Protein AF-A0ABC8UGG3-F1 (afdb_monomer)

Organism: NCBI:txid185542

Secondary structure (DSSP, 8-state):
-HHHHHHHHHHHHHHHHHHHHHHHHHHHHHHHHHHHHHHHHHHHHHHHHHHHHHHHHHHHHHHHHHHHHHHHHHHHHHHHHHHHHHHHHT-SEEEEE-SS-TT-HHHHHHH-SSS-EEETT-HHHHHHHHHHHHH-TTPPEEEEEHHHHHT--GGGSSTTSSSS----

Nearest PDB structures (foldseek):
  4ak9-assembly1_A  TM=4.936E-01  e=1.736E+00  Physcomitrium patens
  3sqd-assembly2_B  TM=3.805E-01  e=1.736E+00  Homo sapiens
  5hil-assembly1_A  TM=3.359E-01  e=2.596E+00  Methanohalophilus portucalensis FDF-1
  5icg-assembly1_A-2  TM=3.823E-01  e=3.631E+00  Thalictrum flavum subsp. glaucum

Sequence (168 aa):
MIDWMIEISTKLEKNKVAKAEAELQMNEAELKVSIAESKYASLSEKIGKFRSSLEEVSKWEETIQEMVAQYENEIFLIFRELKNKSFKEGCDVVHCATGVPSNSTLFQKHTVGPTPLVAKGSNTVQLLKKVLPMRNSQAKDLSVDIMDLLGEDPNKREENVHGGGGLA

Foldseek 3Di:
DVVVVVVVVVVVVVVVVVVVVVVVVVVVVVVVVVVVVVVVVVVVVVVVVVVVVVVVVVVVVVVVVVVVVVVLVLLLVVLVVQVVVCVVVVAQEEEEADPDDCPDPSNVVSCPDNHGYHYPPDPVVVVCVVVVCVVPVPHHYHYDYVCVVVVDDVVVVVPPPPPDDDDD

Solvent-accessible surface area (backbone atoms only — not comparable to full-atom values): 9716 Å² total; per-residue (Å²): 114,68,68,60,53,51,52,50,53,53,52,52,51,52,52,52,50,54,50,52,52,51,53,50,52,50,54,54,49,53,52,52,50,53,55,50,52,54,52,49,54,58,50,51,54,53,52,52,54,52,51,54,55,50,55,52,54,52,55,51,52,53,51,51,53,52,51,51,54,49,54,54,50,51,52,49,53,50,55,51,50,50,52,53,50,33,61,75,71,63,33,57,35,37,35,33,39,57,99,62,60,83,82,37,69,68,53,58,64,59,32,66,59,97,47,40,52,40,50,61,87,41,72,64,52,63,49,44,70,58,49,44,54,76,76,35,86,78,66,37,75,44,79,43,54,50,52,74,74,70,70,58,65,79,82,67,65,72,76,73,77,78,81,81,81,86,88,126

Radius of gyration: 40.06 Å; Cα contacts (8 Å, |Δi|>4): 92; chains: 1; bounding box: 88×45×112 Å

Structure (mmCIF, N/CA/C/O backbone):
data_AF-A0ABC8UGG3-F1
#
_entry.id   AF-A0ABC8UGG3-F1
#
loop_
_atom_site.group_PDB
_atom_site.id
_atom_site.type_symbol
_atom_site.label_atom_id
_atom_site.label_alt_id
_atom_site.label_comp_id
_atom_site.label_asym_id
_atom_site.label_entity_id
_atom_site.label_seq_id
_atom_site.pdbx_PDB_ins_code
_atom_site.Cartn_x
_atom_site.Cartn_y
_atom_site.Cartn_z
_atom_site.occupancy
_atom_site.B_iso_or_equiv
_atom_site.auth_seq_id
_atom_site.auth_comp_id
_atom_site.auth_asym_id
_atom_site.auth_atom_id
_atom_site.pdbx_PDB_model_num
ATOM 1 N N . MET A 1 1 ? 46.066 -1.034 -67.985 1.00 79.12 1 MET A N 1
ATOM 2 C CA . MET A 1 1 ? 46.397 0.074 -67.056 1.00 79.12 1 MET A CA 1
ATOM 3 C C . MET A 1 1 ? 45.134 0.799 -66.593 1.00 79.12 1 MET A C 1
ATOM 5 O O . MET A 1 1 ? 44.961 0.933 -65.393 1.00 79.12 1 MET A O 1
ATOM 9 N N . ILE A 1 2 ? 44.225 1.179 -67.502 1.00 90.31 2 ILE A N 1
ATOM 10 C CA . ILE A 1 2 ? 42.949 1.844 -67.166 1.00 90.31 2 ILE A CA 1
ATOM 11 C C . ILE A 1 2 ? 42.030 0.960 -66.300 1.00 90.31 2 ILE A C 1
ATOM 13 O O . ILE A 1 2 ? 41.572 1.420 -65.260 1.00 90.31 2 ILE A O 1
ATOM 17 N N . ASP A 1 3 ? 41.839 -0.318 -66.645 1.00 93.38 3 ASP A N 1
ATOM 18 C CA . ASP A 1 3 ? 40.949 -1.215 -65.878 1.00 93.38 3 ASP A CA 1
ATOM 19 C C . ASP A 1 3 ? 41.391 -1.403 -64.421 1.00 93.38 3 ASP A C 1
ATOM 21 O O . ASP A 1 3 ? 40.574 -1.399 -63.505 1.00 93.38 3 ASP A O 1
ATOM 25 N N . TRP A 1 4 ? 42.704 -1.477 -64.191 1.00 94.06 4 TRP A N 1
ATOM 26 C CA . TRP A 1 4 ? 43.286 -1.565 -62.851 1.00 94.06 4 TRP A CA 1
ATOM 27 C C . TRP A 1 4 ? 43.045 -0.287 -62.031 1.00 94.06 4 TRP A C 1
ATOM 29 O O . TRP A 1 4 ? 42.738 -0.356 -60.842 1.00 94.06 4 TRP A O 1
ATOM 39 N N . MET A 1 5 ? 43.116 0.888 -62.666 1.00 91.38 5 MET A N 1
ATOM 40 C CA . MET A 1 5 ? 42.790 2.160 -62.010 1.00 91.38 5 MET A CA 1
ATOM 41 C C . MET A 1 5 ? 41.300 2.262 -61.660 1.00 91.38 5 MET A C 1
ATOM 43 O O . MET A 1 5 ? 40.963 2.733 -60.572 1.00 91.38 5 MET A O 1
ATOM 47 N N . ILE A 1 6 ? 40.413 1.790 -62.542 1.00 93.94 6 ILE A N 1
ATOM 48 C CA . ILE A 1 6 ? 38.967 1.726 -62.281 1.00 93.94 6 ILE A CA 1
ATOM 49 C C . ILE A 1 6 ? 38.684 0.780 -61.110 1.00 93.94 6 ILE A C 1
ATOM 51 O O . ILE A 1 6 ? 37.934 1.131 -60.198 1.00 93.94 6 ILE A O 1
ATOM 55 N N . GLU A 1 7 ? 39.315 -0.395 -61.082 1.00 94.38 7 GLU A N 1
ATOM 56 C CA . GLU A 1 7 ? 39.149 -1.369 -60.002 1.00 94.38 7 GLU A CA 1
ATOM 57 C C . GLU A 1 7 ? 39.572 -0.793 -58.642 1.00 94.38 7 GLU A C 1
ATOM 59 O O . GLU A 1 7 ? 38.833 -0.910 -57.659 1.00 94.38 7 GLU A O 1
ATOM 64 N N . ILE A 1 8 ? 40.725 -0.120 -58.582 1.00 93.81 8 ILE A N 1
ATOM 65 C CA . ILE A 1 8 ? 41.206 0.538 -57.360 1.00 93.81 8 ILE A CA 1
ATOM 66 C C . ILE A 1 8 ? 40.255 1.650 -56.926 1.00 93.81 8 ILE A C 1
ATOM 68 O O . ILE A 1 8 ? 39.891 1.712 -55.752 1.00 93.81 8 ILE A O 1
ATOM 72 N N . SER A 1 9 ? 39.819 2.501 -57.858 1.00 93.19 9 SER A N 1
ATOM 73 C CA . SER A 1 9 ? 38.878 3.585 -57.562 1.00 93.19 9 SER A CA 1
ATOM 74 C C . SER A 1 9 ? 37.561 3.042 -56.996 1.00 93.19 9 SER A C 1
ATOM 76 O O . SER A 1 9 ? 37.073 3.532 -55.978 1.00 93.19 9 SER A O 1
ATOM 78 N N . THR A 1 10 ? 37.048 1.954 -57.571 1.00 93.75 10 THR A N 1
ATOM 79 C CA . THR A 1 10 ? 35.806 1.312 -57.120 1.00 93.75 10 THR A CA 1
ATOM 80 C C . THR A 1 10 ? 35.959 0.685 -55.731 1.00 93.75 10 THR A C 1
ATOM 82 O O . THR A 1 10 ? 35.061 0.795 -54.898 1.00 93.75 10 THR A O 1
ATOM 85 N N . LYS A 1 11 ? 37.098 0.035 -55.446 1.00 94.38 11 LYS A N 1
ATOM 86 C CA . LYS A 1 11 ? 37.395 -0.517 -54.110 1.00 94.38 11 LYS A CA 1
ATOM 87 C C . LYS A 1 11 ? 37.529 0.580 -53.057 1.00 94.38 11 LYS A C 1
ATOM 89 O O . LYS A 1 11 ? 37.033 0.417 -51.945 1.00 94.38 11 LYS A O 1
ATOM 94 N N . LEU A 1 12 ? 38.169 1.695 -53.409 1.00 94.38 12 LEU A N 1
ATOM 95 C CA . LEU A 1 12 ? 38.317 2.837 -52.513 1.00 94.38 12 LEU A CA 1
ATOM 96 C C . LEU A 1 12 ? 36.950 3.424 -52.146 1.00 94.38 12 LEU A C 1
ATOM 98 O O . LEU A 1 12 ? 36.699 3.697 -50.975 1.00 94.38 12 LEU A O 1
ATOM 102 N N . GLU A 1 13 ? 36.060 3.569 -53.126 1.00 94.19 13 GLU A N 1
ATOM 103 C CA . GLU A 1 13 ? 34.732 4.129 -52.890 1.00 94.19 13 GLU A CA 1
ATOM 104 C C . GLU A 1 13 ? 33.857 3.191 -52.051 1.00 94.19 13 GLU A C 1
ATOM 106 O O . GLU A 1 13 ? 33.248 3.624 -51.076 1.00 94.19 13 GLU A O 1
ATOM 111 N N . LYS A 1 14 ? 33.898 1.879 -52.324 1.00 94.62 14 LYS A N 1
ATOM 112 C CA . LYS A 1 14 ? 33.228 0.870 -51.485 1.00 94.62 14 LYS A CA 1
ATOM 113 C C . LYS A 1 14 ? 33.705 0.903 -50.032 1.00 94.62 14 LYS A C 1
ATOM 115 O O . LYS A 1 14 ? 32.884 0.806 -49.128 1.00 94.62 14 LYS A O 1
ATOM 120 N N . ASN A 1 15 ? 35.006 1.082 -49.796 1.00 95.00 15 ASN A N 1
ATOM 121 C CA . ASN A 1 15 ? 35.548 1.176 -48.437 1.00 95.00 15 ASN A CA 1
ATOM 122 C C . ASN A 1 15 ? 35.087 2.441 -47.701 1.00 95.00 15 ASN A C 1
ATOM 124 O O . ASN A 1 15 ? 34.829 2.381 -46.501 1.00 95.00 15 ASN A O 1
ATOM 128 N N . LYS A 1 16 ? 34.965 3.580 -48.394 1.00 95.56 16 LYS A N 1
ATOM 129 C CA . LYS A 1 16 ? 34.427 4.808 -47.788 1.00 95.56 16 LYS A CA 1
ATOM 130 C C . LYS A 1 16 ? 32.961 4.643 -47.403 1.00 95.56 16 LYS A C 1
ATOM 132 O O . LYS A 1 16 ? 32.593 5.017 -46.294 1.00 95.56 16 LYS A O 1
ATOM 137 N N . VAL A 1 17 ? 32.159 4.057 -48.295 1.00 94.94 17 VAL A N 1
ATOM 138 C CA . VAL A 1 17 ? 30.737 3.790 -48.040 1.00 94.94 17 VAL A CA 1
ATOM 139 C C . VAL A 1 17 ? 30.580 2.833 -46.859 1.00 94.94 17 VAL A C 1
ATOM 141 O O . VAL A 1 17 ? 29.885 3.170 -45.909 1.00 94.94 17 VAL A O 1
ATOM 144 N N . ALA A 1 18 ? 31.312 1.715 -46.842 1.00 94.62 18 ALA A N 1
ATOM 145 C CA . ALA A 1 18 ? 31.263 0.757 -45.737 1.00 94.62 18 ALA A CA 1
ATOM 146 C C . ALA A 1 18 ? 31.661 1.382 -44.388 1.00 94.62 18 ALA A C 1
ATOM 148 O O . ALA A 1 18 ? 31.063 1.081 -43.357 1.00 94.62 18 ALA A O 1
ATOM 149 N N . LYS A 1 19 ? 32.653 2.283 -44.385 1.00 95.81 19 LYS A N 1
ATOM 150 C CA . LYS A 1 19 ? 33.047 3.014 -43.176 1.00 95.81 19 LYS A CA 1
ATOM 151 C C . LYS A 1 19 ? 31.937 3.956 -42.695 1.00 95.81 19 LYS A C 1
ATOM 153 O O . LYS A 1 19 ? 31.636 3.963 -41.506 1.00 95.81 19 LYS A O 1
ATOM 158 N N . ALA A 1 20 ? 31.321 4.711 -43.604 1.00 94.75 20 ALA A N 1
ATOM 159 C CA . ALA A 1 20 ? 30.224 5.618 -43.270 1.00 94.75 20 ALA A CA 1
ATOM 160 C C . ALA A 1 20 ? 28.981 4.864 -42.761 1.00 94.75 20 ALA A C 1
ATOM 162 O O . ALA A 1 20 ? 28.339 5.301 -41.809 1.00 94.75 20 ALA A O 1
ATOM 163 N N . GLU A 1 21 ? 28.666 3.708 -43.349 1.00 95.88 21 GLU A N 1
ATOM 164 C CA . GLU A 1 21 ? 27.575 2.839 -42.894 1.00 95.88 21 GLU A CA 1
ATOM 165 C C . GLU A 1 21 ? 27.832 2.287 -41.485 1.00 95.88 21 GLU A C 1
ATOM 167 O O . GLU A 1 21 ? 26.923 2.281 -40.655 1.00 95.88 21 GLU A O 1
ATOM 172 N N . ALA A 1 22 ? 29.067 1.873 -41.182 1.00 94.56 22 ALA A N 1
ATOM 173 C CA . ALA A 1 22 ? 29.435 1.400 -39.848 1.00 94.56 22 ALA A CA 1
ATOM 174 C C . ALA A 1 22 ? 29.339 2.512 -38.786 1.00 94.56 22 ALA A C 1
ATOM 176 O O . ALA A 1 22 ? 28.816 2.278 -37.697 1.00 94.56 22 ALA A O 1
ATOM 177 N N . GLU A 1 23 ? 29.794 3.728 -39.106 1.00 95.06 23 GLU A N 1
ATOM 178 C CA . GLU A 1 23 ? 29.666 4.895 -38.221 1.00 95.06 23 GLU A CA 1
ATOM 179 C C . GLU A 1 23 ? 28.193 5.247 -37.963 1.00 95.06 23 GLU A C 1
ATOM 181 O O . GLU A 1 23 ? 27.807 5.493 -36.820 1.00 95.06 23 GLU A O 1
ATOM 186 N N . LEU A 1 24 ? 27.344 5.205 -38.996 1.00 95.44 24 LEU A N 1
ATOM 187 C CA . LEU A 1 24 ? 25.909 5.443 -38.847 1.00 95.44 24 LEU A CA 1
ATOM 188 C C . LEU A 1 24 ? 25.250 4.400 -37.932 1.00 95.44 24 LEU A C 1
ATOM 190 O O . LEU A 1 24 ? 24.502 4.766 -37.027 1.00 95.44 24 LEU A O 1
ATOM 194 N N . GLN A 1 25 ? 25.558 3.115 -38.125 1.00 95.00 25 GLN A N 1
ATOM 195 C CA . GLN A 1 25 ? 25.021 2.034 -37.291 1.00 95.00 25 GLN A CA 1
ATOM 196 C C . GLN A 1 25 ? 25.449 2.159 -35.825 1.00 95.00 25 GLN A C 1
ATOM 198 O O . GLN A 1 25 ? 24.639 1.927 -34.926 1.00 95.00 25 GLN A O 1
ATOM 203 N N . MET A 1 26 ? 26.704 2.541 -35.580 1.00 93.00 26 MET A N 1
ATOM 204 C CA . MET A 1 26 ? 27.215 2.771 -34.230 1.00 93.00 26 MET A CA 1
ATOM 205 C C . MET A 1 26 ? 26.471 3.929 -33.551 1.00 93.00 26 MET A C 1
ATOM 207 O O . MET A 1 26 ? 25.957 3.755 -32.448 1.00 93.00 26 MET A O 1
ATOM 211 N N . ASN A 1 27 ? 26.307 5.060 -34.241 1.00 95.81 27 ASN A N 1
ATOM 212 C CA . ASN A 1 27 ? 25.583 6.222 -33.716 1.00 95.81 27 ASN A CA 1
ATOM 213 C C . ASN A 1 27 ? 24.103 5.905 -33.427 1.00 95.81 27 ASN A C 1
ATOM 215 O O . ASN A 1 27 ? 23.549 6.337 -32.415 1.00 95.81 27 ASN A O 1
ATOM 219 N N . GLU A 1 28 ? 23.444 5.122 -34.287 1.00 96.38 28 GLU A N 1
ATOM 220 C CA . GLU A 1 28 ? 22.077 4.654 -34.034 1.00 96.38 28 GLU A CA 1
ATOM 221 C C . GLU A 1 28 ? 21.986 3.739 -32.807 1.00 96.38 28 GLU A C 1
ATOM 223 O O . GLU A 1 28 ? 21.005 3.799 -32.059 1.00 96.38 28 GLU A O 1
ATOM 228 N N . ALA A 1 29 ? 22.981 2.874 -32.600 1.00 93.94 29 ALA A N 1
ATOM 229 C CA . ALA A 1 29 ? 23.043 2.005 -31.432 1.00 93.94 29 ALA A CA 1
ATOM 230 C C . ALA A 1 29 ? 23.240 2.818 -30.143 1.00 93.94 29 ALA A C 1
ATOM 232 O O . ALA A 1 29 ? 22.499 2.610 -29.181 1.00 93.94 29 ALA A O 1
ATOM 233 N N . GLU A 1 30 ? 24.158 3.786 -30.143 1.00 94.75 30 GLU A N 1
ATOM 234 C CA . GLU A 1 30 ? 24.388 4.696 -29.014 1.00 94.75 30 GLU A CA 1
ATOM 235 C C . GLU A 1 30 ? 23.127 5.490 -28.654 1.00 94.75 30 GLU A C 1
ATOM 237 O O . GLU A 1 30 ? 22.742 5.561 -27.484 1.00 94.75 30 GLU A O 1
ATOM 242 N N . LEU A 1 31 ? 22.412 6.012 -29.657 1.00 95.06 31 LEU A N 1
ATOM 243 C CA . LEU A 1 31 ? 21.155 6.724 -29.434 1.00 95.06 31 LEU A CA 1
ATOM 244 C C . LEU A 1 31 ? 20.092 5.819 -28.791 1.00 95.06 31 LEU A C 1
ATOM 246 O O . LEU A 1 31 ? 19.393 6.235 -27.863 1.00 95.06 31 LEU A O 1
ATOM 250 N N . LYS A 1 32 ? 19.971 4.567 -29.251 1.00 95.44 32 LYS A N 1
ATOM 251 C CA . LYS A 1 32 ? 19.033 3.589 -28.672 1.00 95.44 32 LYS A CA 1
ATOM 252 C C . LYS A 1 32 ? 19.370 3.276 -27.215 1.00 95.44 32 LYS A C 1
ATOM 254 O O . LYS A 1 32 ? 18.451 3.201 -26.398 1.00 95.44 32 LYS A O 1
ATOM 259 N N . VAL A 1 33 ? 20.655 3.123 -26.890 1.00 95.31 33 VAL A N 1
ATOM 260 C CA . VAL A 1 33 ? 21.123 2.897 -25.513 1.00 95.31 33 VAL A CA 1
ATOM 261 C C . VAL A 1 33 ? 20.782 4.095 -24.631 1.00 95.31 33 VAL A C 1
ATOM 263 O O . VAL A 1 33 ? 20.129 3.917 -23.606 1.00 95.31 33 VAL A O 1
ATOM 266 N N . SER A 1 34 ? 21.092 5.316 -25.069 1.00 94.56 34 SER A N 1
ATOM 267 C CA . SER A 1 34 ? 20.792 6.538 -24.311 1.00 94.56 34 SER A CA 1
ATOM 268 C C . SER A 1 34 ? 19.292 6.698 -24.011 1.00 94.56 34 SER A C 1
ATOM 270 O O . SER A 1 34 ? 18.891 7.008 -22.884 1.00 94.56 34 SER A O 1
ATOM 272 N N . ILE A 1 35 ? 18.425 6.405 -24.989 1.00 95.94 35 ILE A N 1
ATOM 273 C CA . ILE A 1 35 ? 16.967 6.420 -24.789 1.00 95.94 35 ILE A CA 1
ATOM 274 C C . ILE A 1 35 ? 16.539 5.358 -23.766 1.00 95.94 35 ILE A C 1
ATOM 276 O O . ILE A 1 35 ? 15.652 5.612 -22.946 1.00 95.94 35 ILE A O 1
ATOM 280 N N . ALA A 1 36 ? 17.130 4.163 -23.816 1.00 93.31 36 ALA A N 1
ATOM 281 C CA . ALA A 1 36 ? 16.819 3.090 -22.878 1.00 93.31 36 ALA A CA 1
ATOM 282 C C . ALA A 1 36 ? 17.242 3.445 -21.443 1.00 93.31 36 ALA A C 1
ATOM 284 O O . ALA A 1 36 ? 16.451 3.261 -20.517 1.00 93.31 36 ALA A O 1
ATOM 285 N N . GLU A 1 37 ? 18.432 4.018 -21.263 1.00 92.31 37 GLU A N 1
ATOM 286 C CA . GLU A 1 37 ? 18.938 4.480 -19.966 1.00 92.31 37 GLU A CA 1
ATOM 287 C C . GLU A 1 37 ? 18.040 5.562 -19.358 1.00 92.31 37 GLU A C 1
ATOM 289 O O . GLU A 1 37 ? 17.651 5.466 -18.193 1.00 92.31 37 GLU A O 1
ATOM 294 N N . SER A 1 38 ? 17.624 6.546 -20.161 1.00 93.31 38 SER A N 1
ATOM 295 C CA . SER A 1 38 ? 16.702 7.598 -19.719 1.00 93.31 38 SER A CA 1
ATOM 296 C C . SER A 1 38 ? 15.350 7.030 -19.267 1.00 93.31 38 SER A C 1
ATOM 298 O O . SER A 1 38 ? 14.835 7.385 -18.201 1.00 93.31 38 SER A O 1
ATOM 300 N N . LYS A 1 39 ? 14.788 6.084 -20.034 1.00 94.75 39 LYS A N 1
ATOM 301 C CA . LYS A 1 39 ? 13.541 5.396 -19.662 1.00 94.75 39 LYS A CA 1
ATOM 302 C C . LYS A 1 39 ? 13.694 4.604 -18.366 1.00 94.75 39 LYS A C 1
ATOM 304 O O . LYS A 1 39 ? 12.801 4.652 -17.521 1.00 94.75 39 LYS A O 1
ATOM 309 N N . TYR A 1 40 ? 14.809 3.896 -18.203 1.00 93.75 40 TYR A N 1
ATOM 310 C CA . TYR A 1 40 ? 15.091 3.131 -16.993 1.00 93.75 40 TYR A CA 1
ATOM 311 C C . TYR A 1 40 ? 15.212 4.039 -15.764 1.00 93.75 40 TYR A C 1
ATOM 313 O O . TYR A 1 40 ? 14.588 3.754 -14.744 1.00 93.75 40 TYR A O 1
ATOM 321 N N . ALA A 1 41 ? 15.933 5.158 -15.872 1.00 91.38 41 ALA A N 1
ATOM 322 C CA . ALA A 1 41 ? 16.062 6.133 -14.790 1.00 91.38 41 ALA A CA 1
ATOM 323 C C . ALA A 1 41 ? 14.698 6.700 -14.358 1.00 91.38 41 ALA A C 1
ATOM 325 O O . ALA A 1 41 ? 14.394 6.761 -13.169 1.00 91.38 41 ALA A O 1
ATOM 326 N N . SER A 1 42 ? 13.829 7.039 -15.316 1.00 92.75 42 SER A N 1
ATOM 327 C CA . SER A 1 42 ? 12.474 7.512 -15.002 1.00 92.75 42 SER A CA 1
ATOM 328 C C . SER A 1 42 ? 11.619 6.442 -14.307 1.00 92.75 42 SER A C 1
ATOM 330 O O . SER A 1 42 ? 10.862 6.741 -13.380 1.00 92.75 42 SER A O 1
ATOM 332 N N . LEU A 1 43 ? 11.721 5.182 -14.738 1.00 88.81 43 LEU A N 1
ATOM 333 C CA . LEU A 1 43 ? 10.994 4.073 -14.116 1.00 88.81 43 LEU A CA 1
ATOM 334 C C . LEU A 1 43 ? 11.508 3.762 -12.707 1.00 88.81 43 LEU A C 1
ATOM 336 O O . LEU A 1 43 ? 10.699 3.521 -11.810 1.00 88.81 43 LEU A O 1
ATOM 340 N N . SER A 1 44 ? 12.824 3.788 -12.495 1.00 89.38 44 SER A N 1
ATOM 341 C CA . SER A 1 44 ? 13.421 3.501 -11.190 1.00 89.38 44 SER A CA 1
ATOM 342 C C . SER A 1 44 ? 13.016 4.541 -10.144 1.00 89.38 44 SER A C 1
ATOM 344 O O . SER A 1 44 ? 12.663 4.171 -9.024 1.00 89.38 44 SER A O 1
ATOM 346 N N . GLU A 1 45 ? 12.946 5.819 -10.527 1.00 93.06 45 GLU A N 1
ATOM 347 C CA . GLU A 1 45 ? 12.463 6.891 -9.656 1.00 93.06 45 GLU A CA 1
ATOM 348 C C . GLU A 1 45 ? 11.006 6.652 -9.224 1.00 93.06 45 GLU A C 1
ATOM 350 O O . GLU A 1 45 ? 10.674 6.757 -8.040 1.00 93.06 45 GLU A O 1
ATOM 355 N N . LYS A 1 46 ? 10.129 6.270 -10.165 1.00 92.06 46 LYS A N 1
ATOM 356 C CA . LYS A 1 46 ? 8.725 5.946 -9.861 1.00 92.06 46 LYS A CA 1
ATOM 357 C C . LYS A 1 46 ? 8.612 4.772 -8.892 1.00 92.06 46 LYS A C 1
ATOM 359 O O . LYS A 1 46 ? 7.849 4.853 -7.933 1.00 92.06 46 LYS A O 1
ATOM 364 N N . ILE A 1 47 ? 9.382 3.704 -9.110 1.00 88.81 47 ILE A N 1
ATOM 365 C CA . ILE A 1 47 ? 9.416 2.541 -8.210 1.00 88.81 47 ILE A CA 1
ATOM 366 C C . ILE A 1 47 ? 9.882 2.952 -6.808 1.00 88.81 47 ILE A C 1
ATOM 368 O O . ILE A 1 47 ? 9.313 2.486 -5.822 1.00 88.81 47 ILE A O 1
ATOM 372 N N . GLY A 1 48 ? 10.876 3.841 -6.709 1.00 88.31 48 GLY A N 1
ATOM 373 C CA . GLY A 1 48 ? 11.334 4.389 -5.432 1.00 88.31 48 GLY A CA 1
ATOM 374 C C . GLY A 1 48 ? 10.205 5.063 -4.652 1.00 88.31 48 GLY A C 1
ATOM 375 O O . GLY A 1 48 ? 9.965 4.709 -3.501 1.00 88.31 48 GLY A O 1
ATOM 376 N N . LYS A 1 49 ? 9.446 5.951 -5.309 1.00 91.56 49 LYS A N 1
ATOM 377 C CA . LYS A 1 49 ? 8.291 6.635 -4.698 1.00 91.56 49 LYS A CA 1
ATOM 378 C C . LYS A 1 49 ? 7.226 5.648 -4.209 1.00 91.56 49 LYS A C 1
ATOM 380 O O . LYS A 1 49 ? 6.765 5.768 -3.079 1.00 91.56 49 LYS A O 1
ATOM 385 N N . PHE A 1 50 ? 6.884 4.639 -5.016 1.00 87.06 50 PHE A N 1
ATOM 386 C CA . PHE A 1 50 ? 5.920 3.605 -4.615 1.00 87.06 50 PHE A CA 1
ATOM 387 C C . PHE A 1 50 ? 6.371 2.809 -3.386 1.00 87.06 50 PHE A C 1
ATOM 389 O O . PHE A 1 50 ? 5.550 2.514 -2.521 1.00 87.06 50 PHE A O 1
ATOM 396 N N . ARG A 1 51 ? 7.663 2.469 -3.289 1.00 82.81 51 ARG A N 1
ATOM 397 C CA . ARG A 1 51 ? 8.201 1.757 -2.120 1.00 82.81 51 ARG A CA 1
ATOM 398 C C . ARG A 1 51 ? 8.071 2.580 -0.843 1.00 82.81 51 ARG A C 1
ATOM 400 O O . ARG A 1 51 ? 7.639 2.030 0.163 1.00 82.81 51 ARG A O 1
ATOM 407 N N . SER A 1 52 ? 8.384 3.874 -0.894 1.00 87.38 52 SER A N 1
ATOM 408 C CA . SER A 1 52 ? 8.236 4.763 0.265 1.00 87.38 52 SER A CA 1
ATOM 409 C C . SER A 1 52 ? 6.786 4.842 0.745 1.00 87.38 52 SER A C 1
ATOM 411 O O . SER A 1 52 ? 6.532 4.663 1.932 1.00 87.38 52 SER A O 1
ATOM 413 N N . SER A 1 53 ? 5.822 5.010 -0.167 1.00 82.56 53 SER A N 1
ATOM 414 C CA . SER A 1 53 ? 4.399 5.019 0.206 1.00 82.56 53 SER A CA 1
ATOM 415 C C . SER A 1 53 ? 3.928 3.685 0.796 1.00 82.56 53 SER A C 1
ATOM 417 O O . SER A 1 53 ? 3.112 3.674 1.712 1.00 82.56 53 SER A O 1
ATOM 419 N N . LEU A 1 54 ? 4.442 2.551 0.307 1.00 77.88 54 LEU A N 1
ATOM 420 C CA . LEU A 1 54 ? 4.101 1.235 0.855 1.00 77.88 54 LEU A CA 1
ATOM 421 C C . LEU A 1 54 ? 4.615 1.055 2.293 1.00 77.88 54 LEU A C 1
ATOM 423 O O . LEU A 1 54 ? 3.933 0.462 3.130 1.00 77.88 54 LEU A O 1
ATOM 427 N N . GLU A 1 55 ? 5.805 1.576 2.588 1.00 85.88 55 GLU A N 1
ATOM 428 C CA . GLU A 1 55 ? 6.372 1.544 3.936 1.00 85.88 55 GLU A CA 1
ATOM 429 C C . GLU A 1 55 ? 5.546 2.388 4.918 1.00 85.88 55 GLU A C 1
ATOM 431 O O . GLU A 1 55 ? 5.317 1.969 6.051 1.00 85.88 55 GLU A O 1
ATOM 436 N N . GLU A 1 56 ? 5.043 3.545 4.480 1.00 84.00 56 GLU A N 1
ATOM 437 C CA . GLU A 1 56 ? 4.114 4.350 5.277 1.00 84.00 56 GLU A CA 1
ATOM 438 C C . GLU A 1 56 ? 2.828 3.575 5.575 1.00 84.00 56 GLU A C 1
ATOM 440 O O . GLU A 1 56 ? 2.471 3.439 6.742 1.00 84.00 56 GLU A O 1
ATOM 445 N N . VAL A 1 57 ? 2.173 2.992 4.563 1.00 79.81 57 VAL A N 1
ATOM 446 C CA . VAL A 1 57 ? 0.949 2.185 4.751 1.00 79.81 57 VAL A CA 1
ATOM 447 C C . VAL A 1 57 ? 1.167 1.035 5.738 1.00 79.81 57 VAL A C 1
ATOM 449 O O . VAL A 1 57 ? 0.306 0.781 6.576 1.00 79.81 57 VAL A O 1
ATOM 452 N N . SER A 1 58 ? 2.330 0.384 5.692 1.00 81.81 58 SER A N 1
ATOM 453 C CA . SER A 1 58 ? 2.656 -0.715 6.613 1.00 81.81 58 SER A CA 1
ATOM 454 C C . SER A 1 58 ? 2.707 -0.241 8.074 1.00 81.81 58 SER A C 1
ATOM 456 O O . SER A 1 58 ? 2.172 -0.902 8.959 1.00 81.81 58 SER A O 1
ATOM 458 N N . LYS A 1 59 ? 3.265 0.951 8.332 1.00 82.69 59 LYS A N 1
ATOM 459 C CA . LYS A 1 59 ? 3.286 1.561 9.677 1.00 82.69 59 LYS A CA 1
ATOM 460 C C . LYS A 1 59 ? 1.879 1.903 10.178 1.00 82.69 59 LYS A C 1
ATOM 462 O O . LYS A 1 59 ? 1.585 1.744 11.364 1.00 82.69 59 LYS A O 1
ATOM 467 N N . TRP A 1 60 ? 0.993 2.353 9.285 1.00 78.31 60 TRP A N 1
ATOM 468 C CA . TRP A 1 60 ? -0.419 2.577 9.621 1.00 78.31 60 TRP A CA 1
ATOM 469 C C . TRP A 1 60 ? -1.129 1.272 9.994 1.00 78.31 60 TRP A C 1
ATOM 471 O O . TRP A 1 60 ? -1.902 1.258 10.949 1.00 78.31 60 TRP A O 1
ATOM 481 N N . GLU A 1 61 ? -0.854 0.177 9.283 1.00 76.25 61 GLU A N 1
ATOM 482 C CA . GLU A 1 61 ? -1.433 -1.135 9.588 1.00 76.25 61 GLU A CA 1
ATOM 483 C C . GLU A 1 61 ? -1.015 -1.639 10.978 1.00 76.25 61 GLU A C 1
ATOM 485 O O . GLU A 1 61 ? -1.879 -2.038 11.761 1.00 76.25 61 GLU A O 1
ATOM 490 N N . GLU A 1 62 ? 0.274 -1.543 11.321 1.00 78.94 62 GLU A N 1
ATOM 491 C CA . GLU A 1 62 ? 0.781 -1.886 12.661 1.00 78.94 62 GLU A CA 1
ATOM 492 C C . GLU A 1 62 ? 0.095 -1.050 13.752 1.00 78.94 62 GLU A C 1
ATOM 494 O O . GLU A 1 62 ? -0.403 -1.595 14.738 1.00 78.94 62 GLU A O 1
ATOM 499 N N . THR A 1 63 ? -0.032 0.262 13.532 1.00 74.38 63 THR A N 1
ATOM 500 C CA . THR A 1 63 ? -0.689 1.175 14.484 1.00 74.38 63 THR A CA 1
ATOM 501 C C . THR A 1 63 ? -2.156 0.793 14.714 1.00 74.38 63 THR A C 1
ATOM 503 O O . THR A 1 63 ? -2.631 0.776 15.849 1.00 74.38 63 THR A O 1
ATOM 506 N N . ILE A 1 64 ? -2.893 0.449 13.652 1.00 71.19 64 ILE A N 1
ATOM 507 C CA . ILE A 1 64 ? -4.295 0.021 13.765 1.00 71.19 64 ILE A CA 1
ATOM 508 C C . ILE A 1 64 ? -4.397 -1.283 14.562 1.00 71.19 64 ILE A C 1
ATOM 510 O O . ILE A 1 64 ? -5.282 -1.407 15.409 1.00 71.19 64 ILE A O 1
ATOM 514 N N . GLN A 1 65 ? -3.501 -2.244 14.325 1.00 71.88 65 GLN A N 1
ATOM 515 C CA . GLN A 1 65 ? -3.488 -3.501 15.076 1.00 71.88 65 GLN A CA 1
ATOM 516 C C . GLN A 1 65 ? -3.227 -3.272 16.571 1.00 71.88 65 GLN A C 1
ATOM 518 O O . GLN A 1 65 ? -3.915 -3.866 17.405 1.00 71.88 65 GLN A O 1
ATOM 523 N N . GLU A 1 66 ? -2.302 -2.375 16.921 1.00 75.12 66 GLU A N 1
ATOM 524 C CA . GLU A 1 66 ? -2.051 -1.991 18.315 1.00 75.12 66 GLU A CA 1
ATOM 525 C C . GLU A 1 66 ? -3.273 -1.331 18.963 1.00 75.12 66 GLU A C 1
ATOM 527 O O . GLU A 1 66 ? -3.655 -1.709 20.073 1.00 75.12 66 GLU A O 1
ATOM 532 N N . MET A 1 67 ? -3.934 -0.396 18.268 1.00 69.06 67 MET A N 1
ATOM 533 C CA . MET A 1 67 ? -5.152 0.247 18.775 1.00 69.06 67 MET A CA 1
ATOM 534 C C . MET A 1 67 ? -6.276 -0.768 18.995 1.00 69.06 67 MET A C 1
ATOM 536 O O . MET A 1 67 ? -6.931 -0.740 20.035 1.00 69.06 67 MET A O 1
ATOM 540 N N . VAL A 1 68 ? -6.492 -1.693 18.054 1.00 68.62 68 VAL A N 1
ATOM 541 C CA . VAL A 1 68 ? -7.489 -2.764 18.208 1.00 68.62 68 VAL A CA 1
ATOM 542 C C . VAL A 1 68 ? -7.175 -3.611 19.440 1.00 68.62 68 VAL A C 1
ATOM 544 O O . VAL A 1 68 ? -8.061 -3.820 20.266 1.00 68.62 68 VAL A O 1
ATOM 547 N N . ALA A 1 69 ? -5.923 -4.036 19.622 1.00 68.25 69 ALA A N 1
ATOM 548 C CA . ALA A 1 69 ? -5.524 -4.827 20.784 1.00 68.25 69 ALA A CA 1
ATOM 549 C C . ALA A 1 69 ? -5.728 -4.075 22.115 1.00 68.25 69 ALA A C 1
ATOM 551 O O . ALA A 1 69 ? -6.166 -4.671 23.104 1.00 68.25 69 ALA A O 1
ATOM 552 N N . GLN A 1 70 ? -5.448 -2.768 22.148 1.00 69.88 70 GLN A N 1
ATOM 553 C CA . GLN A 1 70 ? -5.712 -1.921 23.315 1.00 69.88 70 GLN A CA 1
ATOM 554 C C . GLN A 1 70 ? -7.211 -1.843 23.622 1.00 69.88 70 GLN A C 1
ATOM 556 O O . GLN A 1 70 ? -7.612 -2.143 24.749 1.00 69.88 70 GLN A O 1
ATOM 561 N N . TYR A 1 71 ? -8.045 -1.547 22.620 1.00 67.44 71 TYR A N 1
ATOM 562 C CA . TYR A 1 71 ? -9.500 -1.502 22.784 1.00 67.44 71 TYR A CA 1
ATOM 563 C C . TYR A 1 71 ? -10.076 -2.844 23.256 1.00 67.44 71 TYR A C 1
ATOM 565 O O . TYR A 1 71 ? -10.933 -2.879 24.141 1.00 67.44 71 TYR A O 1
ATOM 573 N N . GLU A 1 72 ? -9.598 -3.967 22.717 1.00 66.94 72 GLU A N 1
ATOM 574 C CA . GLU A 1 72 ? -10.023 -5.298 23.163 1.00 66.94 72 GLU A CA 1
ATOM 575 C C . GLU A 1 72 ? -9.677 -5.555 24.639 1.00 66.94 72 GLU A C 1
ATOM 577 O O . GLU A 1 72 ? -10.488 -6.127 25.376 1.00 66.94 72 GLU A O 1
ATOM 582 N N . ASN A 1 73 ? -8.503 -5.105 25.091 1.00 70.38 73 ASN A N 1
ATOM 583 C CA . ASN A 1 73 ? -8.064 -5.246 26.478 1.00 70.38 73 ASN A CA 1
ATOM 584 C C . ASN A 1 73 ? -8.871 -4.358 27.442 1.00 70.38 73 ASN A C 1
ATOM 586 O O . ASN A 1 73 ? -9.295 -4.816 28.504 1.00 70.38 73 ASN A O 1
ATOM 590 N N . GLU A 1 74 ? -9.150 -3.108 27.072 1.00 67.00 74 GLU A N 1
ATOM 591 C CA . GLU A 1 74 ? -9.990 -2.209 27.874 1.00 67.00 74 GLU A CA 1
ATOM 592 C C . GLU A 1 74 ? -11.411 -2.757 28.038 1.00 67.00 74 GLU A C 1
ATOM 594 O O . GLU A 1 74 ? -11.927 -2.853 29.156 1.00 67.00 74 GLU A O 1
ATOM 599 N N . ILE A 1 75 ? -12.019 -3.217 26.940 1.00 68.12 75 ILE A N 1
ATOM 600 C CA . ILE A 1 75 ? -13.337 -3.860 26.957 1.00 68.12 75 ILE A CA 1
ATOM 601 C C . ILE A 1 75 ? -13.321 -5.102 27.861 1.00 68.12 75 ILE A C 1
ATOM 603 O O . ILE A 1 75 ? -14.252 -5.318 28.644 1.00 68.12 75 ILE A O 1
ATOM 607 N N . PHE A 1 76 ? -12.261 -5.912 27.795 1.00 69.00 76 PHE A N 1
ATOM 608 C CA . PHE A 1 76 ? -12.088 -7.069 28.672 1.00 69.00 76 PHE A CA 1
ATOM 609 C C . PHE A 1 76 ? -12.055 -6.674 30.157 1.00 69.00 76 PHE A C 1
ATOM 611 O O . PHE A 1 76 ? -12.745 -7.293 30.975 1.00 69.00 76 PHE A O 1
ATOM 618 N N . LEU A 1 77 ? -11.292 -5.638 30.519 1.00 70.44 77 LEU A N 1
ATOM 619 C CA . LEU A 1 77 ? -11.206 -5.142 31.895 1.00 70.44 77 LEU A CA 1
ATOM 620 C C . LEU A 1 77 ? -12.558 -4.622 32.397 1.00 70.44 77 LEU A C 1
ATOM 622 O O . LEU A 1 77 ? -12.951 -4.949 33.520 1.00 70.44 77 LEU A O 1
ATOM 626 N N . ILE A 1 78 ? -13.305 -3.904 31.555 1.00 71.94 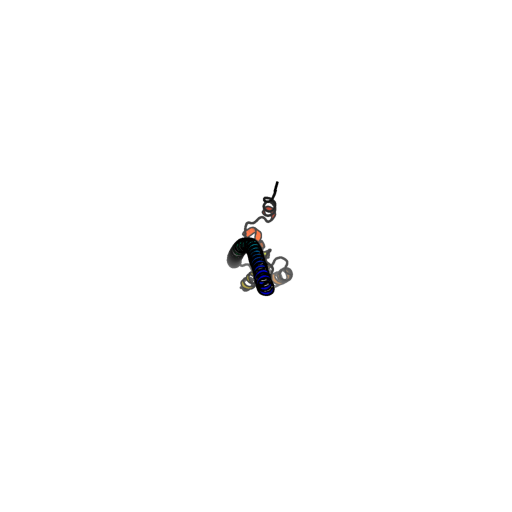78 ILE A N 1
ATOM 627 C CA . ILE A 1 78 ? -14.658 -3.432 31.875 1.00 71.94 78 ILE A CA 1
ATOM 628 C C . ILE A 1 78 ? -15.594 -4.612 32.131 1.00 71.94 78 ILE A 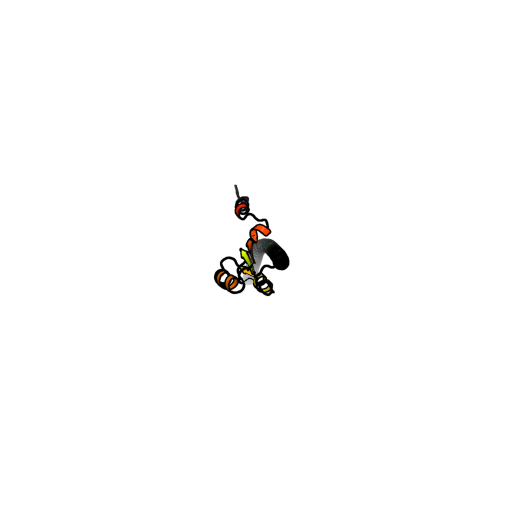C 1
ATOM 630 O O . ILE A 1 78 ? -16.253 -4.659 33.170 1.00 71.94 78 ILE A O 1
ATOM 634 N N . PHE A 1 79 ? -15.632 -5.606 31.238 1.00 70.69 79 PHE A N 1
ATOM 635 C CA . PHE A 1 79 ? -16.476 -6.785 31.447 1.00 70.69 79 PHE A CA 1
ATOM 636 C C . PHE A 1 79 ? -16.101 -7.547 32.720 1.00 70.69 79 PHE A C 1
ATOM 638 O O . PHE A 1 79 ? -16.987 -8.048 33.419 1.00 70.69 79 PHE A O 1
ATOM 645 N N . ARG A 1 80 ? -14.808 -7.625 33.052 1.00 72.62 80 ARG A N 1
ATOM 646 C CA . ARG A 1 80 ? -14.344 -8.238 34.302 1.00 72.62 80 ARG A CA 1
ATOM 647 C C . ARG A 1 80 ? -14.862 -7.480 35.521 1.00 72.62 80 ARG A C 1
ATOM 649 O O . ARG A 1 80 ? -15.378 -8.105 36.447 1.00 72.62 80 ARG A O 1
ATOM 656 N N . GLU A 1 81 ? -14.751 -6.157 35.520 1.00 74.50 81 GLU A N 1
ATOM 657 C CA . GLU A 1 81 ? -15.187 -5.330 36.644 1.00 74.50 81 GLU A CA 1
ATOM 658 C C . GLU A 1 81 ? -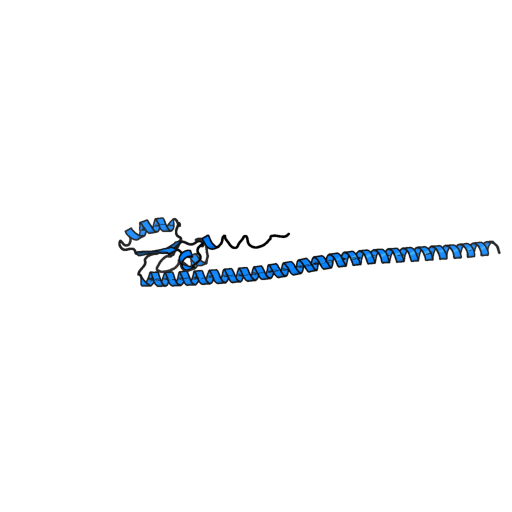16.708 -5.356 36.814 1.00 74.50 81 GLU A C 1
ATOM 660 O O . GLU A 1 81 ? -17.206 -5.493 37.932 1.00 74.50 81 GLU A O 1
ATOM 665 N N . LEU A 1 82 ? -17.457 -5.354 35.708 1.00 72.19 82 LEU A N 1
ATOM 666 C CA . LEU A 1 82 ? -18.910 -5.507 35.728 1.00 72.19 82 LEU A CA 1
ATOM 667 C C . LEU A 1 82 ? -19.351 -6.844 36.312 1.00 72.19 82 LEU A C 1
ATOM 669 O O . LEU A 1 82 ? -20.259 -6.862 37.139 1.00 72.19 82 LEU A O 1
ATOM 673 N N . LYS A 1 83 ? -18.682 -7.948 35.958 1.00 70.44 83 LYS A N 1
ATOM 674 C CA . LYS A 1 83 ? -18.943 -9.253 36.584 1.00 70.44 83 LYS A CA 1
ATOM 675 C C . LYS A 1 83 ? -18.628 -9.253 38.079 1.00 70.44 83 LYS A C 1
ATOM 677 O O . LYS A 1 83 ? -19.380 -9.819 38.868 1.00 70.44 83 LYS A O 1
ATOM 682 N N . ASN A 1 84 ? -17.531 -8.619 38.489 1.00 74.94 84 ASN A N 1
ATOM 683 C CA . ASN A 1 84 ? -17.177 -8.522 39.906 1.00 74.94 84 ASN A CA 1
ATOM 684 C C . ASN A 1 84 ? -18.216 -7.712 40.689 1.00 74.94 84 ASN A C 1
ATOM 686 O O . ASN A 1 84 ? -18.600 -8.097 41.794 1.00 74.94 84 ASN A O 1
ATOM 690 N N . LYS A 1 85 ? -18.682 -6.599 40.117 1.00 73.81 85 LYS A N 1
ATOM 691 C CA . LYS A 1 85 ? -19.706 -5.743 40.714 1.00 73.81 85 LYS A CA 1
ATOM 692 C C . LYS A 1 85 ? -21.055 -6.455 40.785 1.00 73.81 85 LYS A C 1
ATOM 694 O O . LYS A 1 85 ? -21.657 -6.485 41.854 1.00 73.81 85 LYS A O 1
ATOM 699 N N . SER A 1 86 ? -21.467 -7.118 39.703 1.00 72.25 86 SER A N 1
ATOM 700 C CA . SER A 1 86 ? -22.708 -7.896 39.658 1.00 72.25 86 SER A CA 1
ATOM 701 C C . SER A 1 86 ? -22.709 -9.014 40.699 1.00 72.25 86 SER A C 1
ATOM 703 O O . SER A 1 86 ? -23.705 -9.216 41.387 1.00 72.25 86 SER A O 1
ATOM 705 N N . PHE A 1 87 ? -21.576 -9.701 40.874 1.00 72.44 87 PHE A N 1
ATOM 706 C CA . PHE A 1 87 ? -21.420 -10.732 41.895 1.00 72.44 87 PHE A CA 1
ATOM 707 C C . PHE A 1 87 ? -21.527 -10.163 43.317 1.00 72.44 87 PHE A C 1
ATOM 709 O O . PHE A 1 87 ? -22.244 -10.720 44.145 1.00 72.44 87 PHE A O 1
ATOM 716 N N . LYS A 1 88 ? -20.858 -9.036 43.604 1.00 74.62 88 LYS A N 1
ATOM 717 C CA . LYS A 1 88 ? -20.911 -8.373 44.922 1.00 74.62 88 LYS A CA 1
ATOM 718 C C . LYS A 1 88 ? -22.305 -7.846 45.267 1.00 74.62 88 LYS A C 1
ATOM 720 O O . LYS A 1 88 ? -22.710 -7.914 46.422 1.00 74.62 88 LYS A O 1
ATOM 725 N N . GLU A 1 89 ? -23.022 -7.307 44.286 1.00 75.25 89 GLU A N 1
ATOM 726 C CA . GLU A 1 89 ? -24.346 -6.701 44.481 1.00 75.25 89 GLU A CA 1
ATOM 727 C C . GLU A 1 89 ? -25.494 -7.727 44.441 1.00 75.25 89 GLU A C 1
ATOM 729 O O . GLU A 1 89 ? -26.638 -7.393 44.779 1.00 75.25 89 GLU A O 1
ATOM 734 N N . GLY A 1 90 ? -25.182 -8.982 44.089 1.00 73.00 90 GLY A N 1
ATOM 735 C CA . GLY A 1 90 ? -26.152 -10.063 43.940 1.00 73.00 90 GLY A CA 1
ATOM 736 C C . GLY A 1 90 ? -27.086 -9.841 42.751 1.00 73.00 90 GLY A C 1
ATOM 737 O O . GLY A 1 90 ? -28.285 -10.071 42.872 1.00 73.00 90 GLY A O 1
ATOM 738 N N . CYS A 1 91 ? -26.562 -9.325 41.638 1.00 69.12 91 CYS A N 1
ATOM 739 C CA . CYS A 1 91 ? -27.338 -9.067 40.428 1.00 69.12 91 CYS A CA 1
ATOM 740 C C . CYS A 1 91 ? -27.617 -10.359 39.659 1.00 69.12 91 CYS A C 1
ATOM 742 O O . CYS A 1 91 ? -26.722 -11.181 39.434 1.00 69.12 91 CYS A O 1
ATOM 744 N N . ASP A 1 92 ? -28.850 -10.478 39.176 1.00 66.19 92 ASP A N 1
ATOM 745 C CA . ASP A 1 92 ? -29.299 -11.626 38.396 1.00 66.19 92 ASP A CA 1
ATOM 746 C C . ASP A 1 92 ? -28.940 -11.481 36.915 1.00 66.19 92 ASP A C 1
ATOM 748 O O . ASP A 1 92 ? -28.685 -12.487 36.260 1.00 66.19 92 ASP A O 1
ATOM 752 N N . VAL A 1 93 ? -28.882 -10.248 36.388 1.00 66.06 93 VAL A N 1
ATOM 753 C CA . VAL A 1 93 ? -28.512 -9.937 34.993 1.00 66.06 93 VAL A CA 1
ATOM 754 C C . VAL A 1 93 ? -27.766 -8.600 34.912 1.00 66.06 93 VAL A C 1
ATOM 756 O O . VAL A 1 93 ? -28.062 -7.670 35.661 1.00 66.06 93 VAL A O 1
ATOM 759 N N . VAL A 1 94 ? -26.809 -8.500 33.981 1.00 66.19 94 VAL A N 1
ATOM 760 C CA . VAL A 1 94 ? -26.158 -7.234 33.605 1.00 66.19 94 VAL A CA 1
ATOM 761 C C . VAL A 1 94 ? -26.549 -6.861 32.179 1.00 66.19 94 VAL A C 1
ATOM 763 O O . VAL A 1 94 ? -26.316 -7.622 31.239 1.00 66.19 94 VAL A O 1
ATOM 766 N N . HIS A 1 95 ? -27.121 -5.674 32.009 1.00 67.12 95 HIS A N 1
ATOM 767 C CA . HIS A 1 95 ? -27.476 -5.108 30.715 1.00 67.12 95 HIS A CA 1
ATOM 768 C C . HIS A 1 95 ? -26.388 -4.128 30.282 1.00 67.12 95 HIS A C 1
ATOM 770 O O . HIS A 1 95 ? -26.200 -3.093 30.915 1.00 67.12 95 HIS A O 1
ATOM 776 N N . CYS A 1 96 ? -25.696 -4.421 29.185 1.00 61.75 96 CYS A N 1
ATOM 777 C CA . CYS A 1 96 ? -24.670 -3.543 28.631 1.00 61.75 96 CYS A CA 1
ATOM 778 C C . CYS A 1 96 ? -25.201 -2.828 27.389 1.00 61.75 96 CYS A C 1
ATOM 780 O O . CYS A 1 96 ? -25.556 -3.480 26.408 1.00 61.75 96 CYS A O 1
ATOM 782 N N . ALA A 1 97 ? -25.250 -1.496 27.398 1.00 56.91 97 ALA A N 1
ATOM 783 C CA . ALA A 1 97 ? -25.336 -0.727 26.162 1.00 56.91 97 ALA A CA 1
ATOM 784 C C . ALA A 1 97 ? -23.962 -0.778 25.502 1.00 56.91 97 ALA A C 1
ATOM 786 O O . ALA A 1 97 ? -22.976 -0.340 26.091 1.00 56.91 97 ALA A O 1
ATOM 787 N N . THR A 1 98 ? -23.878 -1.392 24.328 1.00 55.03 98 THR A N 1
ATOM 788 C CA . THR A 1 98 ? -22.610 -1.532 23.624 1.00 55.03 98 THR A CA 1
ATOM 789 C C . THR A 1 98 ? -22.746 -0.981 22.215 1.00 55.03 98 THR A C 1
ATOM 791 O O . THR A 1 98 ? -23.640 -1.382 21.476 1.00 55.03 98 THR A O 1
ATOM 794 N N . GLY A 1 99 ? -21.803 -0.125 21.812 1.00 50.56 99 GLY A N 1
ATOM 795 C CA . GLY A 1 99 ? -21.446 0.028 20.396 1.00 50.56 99 GLY A CA 1
ATOM 796 C C . GLY 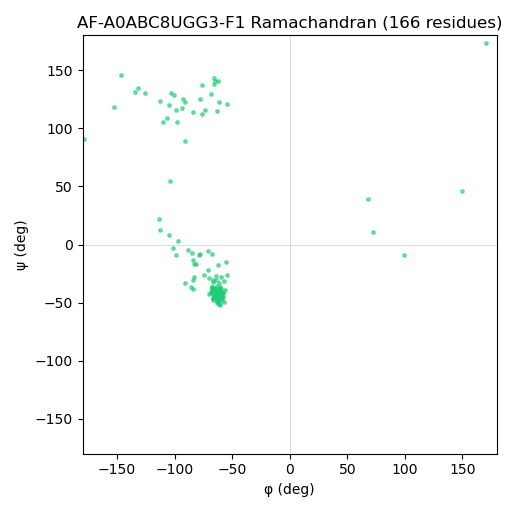A 1 99 ? -20.770 -1.232 19.829 1.00 50.56 99 GLY A C 1
ATOM 797 O O . GLY A 1 99 ? -20.556 -1.346 18.628 1.00 50.56 99 GLY A O 1
ATOM 798 N N . VAL A 1 100 ? -20.451 -2.206 20.692 1.00 51.38 100 VAL A N 1
ATOM 799 C CA . VAL A 1 100 ? -19.915 -3.520 20.325 1.00 51.38 100 VAL A CA 1
ATOM 800 C C . VAL A 1 100 ? -21.055 -4.418 19.821 1.00 51.38 100 VAL A C 1
ATOM 802 O O . VAL A 1 100 ? -22.030 -4.617 20.553 1.00 51.38 100 VAL A O 1
ATOM 805 N N . PRO A 1 101 ? -20.956 -4.999 18.612 1.00 51.88 101 PRO A N 1
ATOM 806 C CA . PRO A 1 101 ? -21.981 -5.894 18.095 1.00 51.88 101 PRO A CA 1
ATOM 807 C C . PRO A 1 101 ? -22.118 -7.140 18.977 1.00 51.88 101 PRO A C 1
ATOM 809 O O . PRO A 1 101 ? -21.123 -7.727 19.402 1.00 51.88 101 PRO A O 1
ATOM 812 N N . SER A 1 102 ? -23.356 -7.599 19.189 1.00 56.38 102 SER A N 1
AT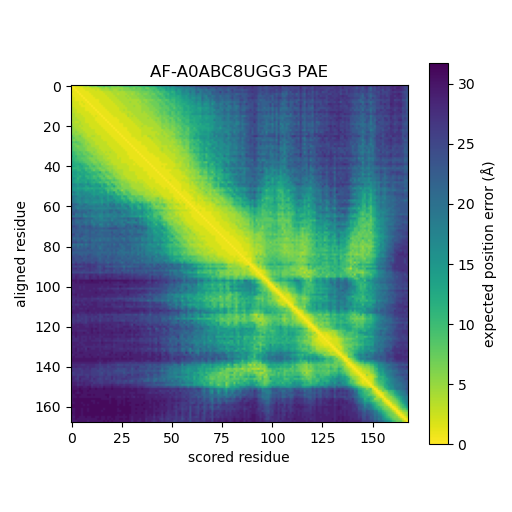OM 813 C CA . SER A 1 102 ? -23.700 -8.808 19.966 1.00 56.38 102 SER A CA 1
ATOM 814 C C . SER A 1 102 ? -23.005 -10.090 19.487 1.00 56.38 102 SER A C 1
ATOM 816 O O . SER A 1 102 ? -22.996 -11.098 20.190 1.00 56.38 102 SER A O 1
ATOM 818 N N . ASN A 1 103 ? -22.436 -10.051 18.282 1.00 53.78 103 ASN A N 1
ATOM 819 C CA . ASN A 1 103 ? -21.762 -11.160 17.622 1.00 53.78 103 ASN A CA 1
ATOM 820 C C . ASN A 1 103 ? -20.236 -11.117 17.807 1.00 53.78 103 ASN A C 1
ATOM 822 O O . ASN A 1 103 ? -19.543 -11.950 17.229 1.00 53.78 103 ASN A O 1
ATOM 826 N N . SER A 1 104 ? -19.696 -10.160 18.574 1.00 57.88 104 SER A N 1
ATOM 827 C CA . SER A 1 104 ? -18.263 -10.135 18.857 1.00 57.88 104 SER A CA 1
ATOM 828 C C . SER A 1 104 ? -17.867 -11.347 19.704 1.00 57.88 104 SER A C 1
ATOM 830 O O . SER A 1 104 ? -18.547 -11.734 20.661 1.00 57.88 104 SER A O 1
ATOM 832 N N . THR A 1 105 ? -16.732 -11.951 19.364 1.00 57.38 105 THR A N 1
ATOM 833 C CA . THR A 1 105 ? -16.118 -13.047 20.126 1.00 57.38 105 THR A CA 1
ATOM 834 C C . THR A 1 105 ? -15.847 -12.646 21.576 1.00 57.38 105 THR A C 1
ATOM 836 O O . THR A 1 105 ? -15.961 -13.483 22.468 1.00 57.38 105 THR A O 1
ATOM 839 N N . LEU A 1 106 ? -15.552 -11.368 21.831 1.00 57.38 106 LEU A N 1
ATOM 840 C CA . LEU A 1 106 ? -15.447 -10.785 23.172 1.00 57.38 106 LEU A CA 1
ATOM 841 C C . LEU A 1 106 ? -16.767 -10.901 23.949 1.00 57.38 106 LEU A C 1
ATOM 843 O O . LEU A 1 106 ? -16.790 -11.465 25.042 1.00 57.38 106 LEU A O 1
ATOM 847 N N . PHE A 1 107 ? -17.888 -10.460 23.375 1.00 60.16 107 PHE A N 1
ATOM 848 C CA . PHE A 1 107 ? -19.189 -10.543 24.042 1.00 60.16 107 PHE A CA 1
ATOM 849 C C . PHE A 1 107 ? -19.617 -11.999 24.289 1.00 60.16 107 PHE A C 1
ATOM 851 O O . PHE A 1 107 ? -20.106 -12.342 25.368 1.00 60.16 107 PHE A O 1
ATOM 858 N N . GLN A 1 108 ? -19.367 -12.889 23.324 1.00 60.00 108 GLN A N 1
ATOM 859 C CA . GLN A 1 108 ? -19.673 -14.320 23.444 1.00 60.00 108 GLN A CA 1
ATOM 860 C C . GLN A 1 108 ? -18.821 -15.040 24.502 1.00 60.00 108 GLN A C 1
ATOM 862 O O . GLN A 1 108 ? -19.325 -15.892 25.229 1.00 60.00 108 GLN A O 1
ATOM 867 N N . LYS A 1 109 ? -17.539 -14.684 24.652 1.00 60.09 109 LYS A N 1
ATOM 868 C CA . LYS A 1 109 ? -16.676 -15.259 25.700 1.00 60.09 109 LYS A CA 1
ATOM 869 C C . LYS A 1 109 ? -17.116 -14.846 27.106 1.00 60.09 109 LYS A C 1
ATOM 871 O O . LYS A 1 109 ? -16.963 -15.620 28.049 1.00 60.09 109 LYS A O 1
ATOM 876 N N . HIS A 1 110 ? -17.676 -13.645 27.257 1.00 57.72 110 HIS A N 1
ATOM 877 C CA . HIS A 1 110 ? -18.045 -13.089 28.561 1.00 57.72 110 HIS A CA 1
ATOM 878 C C . HIS A 1 110 ? -19.529 -13.237 28.924 1.00 57.72 110 HIS A C 1
ATOM 880 O O . HIS A 1 110 ? -19.874 -13.049 30.089 1.00 57.72 110 HIS A O 1
ATOM 886 N N . THR A 1 111 ? -20.389 -13.665 28.003 1.00 56.00 111 THR A N 1
ATOM 887 C CA . THR A 1 111 ? -21.799 -14.020 28.272 1.00 56.00 111 THR A CA 1
ATOM 888 C C . THR A 1 111 ? -21.953 -15.311 29.072 1.00 56.00 111 THR A C 1
ATOM 890 O O . THR A 1 111 ? -22.972 -15.506 29.730 1.00 56.00 111 THR A O 1
ATOM 893 N N . VAL A 1 112 ? -20.943 -16.183 29.050 1.00 51.81 112 VAL A N 1
ATOM 894 C CA . VAL A 1 112 ? -20.954 -17.451 29.783 1.00 51.81 112 VAL A CA 1
ATOM 895 C C . VAL A 1 112 ? -20.500 -17.194 31.228 1.00 51.81 112 VAL A C 1
ATOM 897 O O . VAL A 1 112 ? -19.373 -16.756 31.483 1.00 51.81 112 VAL A O 1
ATOM 900 N N . GLY A 1 113 ? -21.402 -17.378 32.191 1.00 58.94 113 GLY A N 1
ATOM 901 C CA . GLY A 1 113 ? -21.160 -17.134 33.616 1.00 58.94 113 GLY A CA 1
ATOM 902 C C . GLY A 1 113 ? -22.445 -17.206 34.451 1.00 58.94 113 GLY A C 1
ATOM 903 O O . GLY A 1 113 ? -23.526 -17.328 33.879 1.00 58.94 113 GLY A O 1
ATOM 904 N N . PRO A 1 114 ? -22.344 -17.141 35.794 1.00 58.53 114 PRO A N 1
ATOM 905 C CA . PRO A 1 114 ? -23.502 -17.245 36.687 1.00 58.53 114 PRO A CA 1
ATOM 906 C C . PRO A 1 114 ? -24.468 -16.057 36.557 1.00 58.53 114 PRO A C 1
ATOM 908 O O . PRO A 1 114 ? -25.672 -16.244 36.701 1.00 58.53 114 PRO A O 1
ATOM 911 N N . THR A 1 115 ? -23.954 -14.867 36.224 1.00 63.03 115 THR A N 1
ATOM 912 C CA . THR A 1 115 ? -24.755 -13.687 35.872 1.00 63.03 115 THR A CA 1
ATOM 913 C C . THR A 1 115 ? -24.649 -13.458 34.360 1.00 63.03 115 THR A C 1
ATOM 915 O O . THR A 1 115 ? -23.569 -13.086 33.886 1.00 63.03 115 THR A O 1
ATOM 918 N N . PRO A 1 116 ? -25.710 -13.708 33.574 1.00 63.50 116 PRO A N 1
ATOM 919 C CA . PRO A 1 116 ? -25.698 -13.475 32.138 1.00 63.50 116 PRO A CA 1
ATOM 920 C C . PRO A 1 116 ? -25.554 -11.983 31.819 1.00 63.50 116 PRO A C 1
ATOM 922 O O . PRO A 1 116 ? -26.148 -11.118 32.466 1.00 63.50 116 PRO A O 1
ATOM 925 N N . LEU A 1 117 ? -24.763 -11.704 30.785 1.00 65.44 117 LEU A N 1
ATOM 926 C CA . LEU A 1 117 ? -24.515 -10.364 30.265 1.00 65.44 117 LEU A CA 1
ATOM 927 C C . LEU A 1 117 ? -25.318 -10.168 28.974 1.00 65.44 117 LEU A C 1
ATOM 929 O O . LEU A 1 117 ? -25.271 -11.028 28.101 1.00 65.44 117 LEU A O 1
ATOM 933 N N . VAL A 1 118 ? -26.076 -9.082 28.820 1.00 65.12 118 VAL A N 1
ATOM 934 C CA . VAL A 1 118 ? -27.004 -8.936 27.682 1.00 65.12 118 VAL A CA 1
ATOM 935 C C . VAL A 1 118 ? -26.898 -7.560 27.044 1.00 65.12 118 VAL A C 1
ATOM 937 O O . VAL A 1 118 ? -26.947 -6.541 27.724 1.00 65.12 118 VAL A O 1
ATOM 940 N N . ALA A 1 119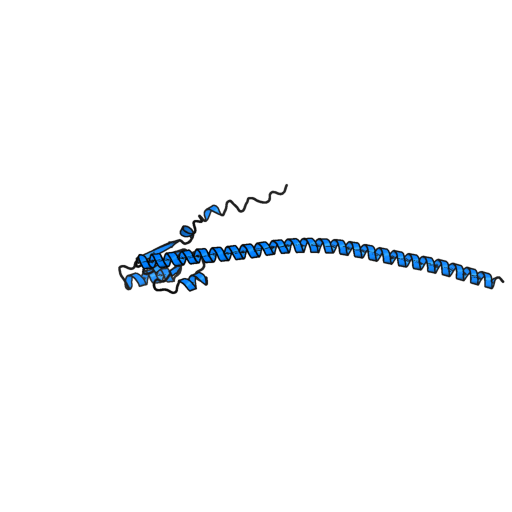 ? -26.776 -7.530 25.717 1.00 62.75 119 ALA A N 1
ATOM 941 C CA . ALA A 1 119 ? -26.696 -6.293 24.952 1.00 62.75 119 ALA A CA 1
ATOM 942 C C . ALA A 1 119 ? -28.037 -5.536 24.979 1.00 62.75 119 ALA A C 1
ATOM 944 O O . ALA A 1 119 ? -29.096 -6.102 24.676 1.00 62.75 119 ALA A O 1
ATOM 945 N N . LYS A 1 120 ? -27.995 -4.245 25.319 1.00 58.72 120 LYS A N 1
ATOM 946 C CA . LYS A 1 120 ? -29.145 -3.330 25.340 1.00 58.72 120 LYS A CA 1
ATOM 947 C C . LYS A 1 120 ? -29.716 -3.225 23.923 1.00 58.72 120 LYS A C 1
ATOM 949 O O . LYS A 1 120 ? -29.003 -2.890 22.988 1.00 58.72 120 LYS A O 1
ATOM 954 N N . GLY A 1 121 ? -30.999 -3.550 23.766 1.00 54.91 121 GLY A N 1
ATOM 955 C CA . GLY A 1 121 ? -31.678 -3.581 22.462 1.00 54.91 121 GLY A CA 1
ATOM 956 C C . GLY A 1 121 ? -31.821 -4.975 21.842 1.00 54.91 121 GLY A C 1
ATOM 957 O O . GLY A 1 121 ? -32.585 -5.131 20.896 1.00 54.91 121 GLY A O 1
ATOM 958 N N . SER A 1 122 ? -31.179 -6.009 22.398 1.00 58.22 122 SER A N 1
ATOM 959 C CA . SER A 1 122 ? -31.447 -7.390 21.982 1.00 58.22 122 SER A CA 1
ATOM 960 C C . SER A 1 122 ? -32.873 -7.817 22.350 1.00 58.22 122 SER A C 1
ATOM 962 O O . SER A 1 122 ? -33.364 -7.505 23.438 1.00 58.22 122 SER A O 1
ATOM 964 N N . ASN A 1 123 ? -33.519 -8.619 21.496 1.00 56.34 123 ASN A N 1
ATOM 965 C CA . ASN A 1 123 ? -34.797 -9.275 21.812 1.00 56.34 123 ASN A CA 1
ATOM 966 C C . ASN A 1 123 ? -34.710 -10.098 23.113 1.00 56.34 123 ASN A C 1
ATOM 968 O O . ASN A 1 123 ? -35.697 -10.234 23.838 1.00 56.34 123 ASN A O 1
ATOM 972 N N . THR A 1 124 ? -33.507 -10.566 23.461 1.00 57.47 124 THR A N 1
ATOM 973 C CA . THR A 1 124 ? -33.203 -11.253 24.720 1.00 57.47 124 THR A CA 1
ATOM 974 C C . THR A 1 124 ? -33.457 -10.372 25.948 1.00 57.47 124 THR A C 1
ATOM 976 O O . THR A 1 124 ? -33.920 -10.882 26.962 1.00 57.47 124 THR A O 1
ATOM 979 N N . VAL A 1 125 ? -33.256 -9.049 25.864 1.00 58.03 125 VAL A N 1
ATOM 980 C CA . VAL A 1 125 ? -33.563 -8.094 26.951 1.00 58.03 125 VAL A CA 1
ATOM 981 C C . VAL A 1 125 ? -35.059 -8.042 27.229 1.00 58.03 125 VAL A C 1
ATOM 983 O O . VAL A 1 125 ? -35.474 -8.060 28.386 1.00 58.03 125 VAL A O 1
ATOM 986 N N . GLN A 1 126 ? -35.884 -7.985 26.181 1.00 57.59 126 GLN A N 1
ATOM 987 C CA . GLN A 1 126 ? -37.338 -7.950 26.342 1.00 57.59 126 GLN A CA 1
ATOM 988 C C . GLN A 1 126 ? -37.870 -9.271 26.905 1.00 57.59 126 GLN A C 1
ATOM 990 O O . GLN A 1 126 ? -38.791 -9.267 27.723 1.00 57.59 126 GLN A O 1
ATOM 995 N N . LEU A 1 127 ? -37.270 -10.393 26.497 1.00 58.66 127 LEU A N 1
ATOM 996 C CA . LEU A 1 127 ? -37.606 -11.712 27.022 1.00 58.66 127 LEU A CA 1
ATOM 997 C C . LEU A 1 127 ? -37.219 -11.836 28.501 1.00 58.66 127 LEU A C 1
ATOM 999 O O . LEU A 1 127 ? -38.045 -12.224 29.321 1.00 58.66 127 LEU A O 1
ATOM 1003 N N . LEU A 1 128 ? -35.999 -11.441 28.867 1.00 60.50 128 LEU A N 1
ATOM 1004 C CA . LEU A 1 128 ? -35.513 -11.495 30.246 1.00 60.50 128 LEU A CA 1
ATOM 1005 C C . LEU A 1 128 ? -36.303 -10.581 31.179 1.00 60.50 128 LEU A C 1
ATOM 1007 O O . LEU A 1 128 ? -36.685 -11.020 32.257 1.00 60.50 128 LEU A O 1
ATOM 1011 N N . LYS A 1 129 ? -36.662 -9.369 30.745 1.00 62.44 129 LYS A N 1
ATOM 1012 C CA . LYS A 1 129 ? -37.537 -8.477 31.525 1.00 62.44 129 LYS A CA 1
ATOM 1013 C C . LYS A 1 129 ? -38.909 -9.081 31.823 1.00 62.44 129 LYS A C 1
ATOM 1015 O O . LYS A 1 129 ? -39.512 -8.729 32.828 1.00 62.44 129 LYS A O 1
ATOM 1020 N N . LYS A 1 130 ? -39.406 -9.982 30.972 1.00 59.25 130 LYS A N 1
ATOM 1021 C CA . LYS A 1 130 ? -40.655 -10.715 31.222 1.00 59.25 130 LYS A CA 1
ATOM 1022 C C . LYS A 1 130 ? -40.434 -11.949 32.096 1.00 59.25 130 LYS A C 1
ATOM 1024 O O . LYS A 1 130 ? -41.272 -12.241 32.936 1.00 59.25 130 LYS A O 1
ATOM 1029 N N . VAL A 1 131 ? -39.324 -12.665 31.911 1.00 57.94 131 VAL A N 1
ATOM 1030 C CA . VAL A 1 131 ? -39.066 -13.966 32.555 1.00 57.94 131 VAL A CA 1
ATOM 1031 C C . VAL A 1 131 ? -38.454 -13.839 33.954 1.00 57.94 131 VAL A C 1
ATOM 1033 O O . VAL A 1 131 ? -38.809 -14.614 34.839 1.00 57.94 131 VAL A O 1
ATOM 1036 N N . LEU A 1 132 ? -37.573 -12.865 34.190 1.00 60.28 132 LEU A N 1
ATOM 1037 C CA . LEU A 1 132 ? -36.899 -12.683 35.481 1.00 60.28 132 LEU A CA 1
ATOM 1038 C C . LEU A 1 132 ? -37.869 -12.370 36.631 1.00 60.28 132 LEU A C 1
ATOM 1040 O O . LEU A 1 132 ? -37.777 -13.065 37.643 1.00 60.28 132 LEU A O 1
ATOM 1044 N N . PRO A 1 133 ? -38.847 -11.447 36.494 1.00 56.34 133 PRO A N 1
ATOM 1045 C CA . PRO A 1 133 ? -39.797 -11.162 37.572 1.00 56.34 133 PRO A CA 1
ATOM 1046 C C . PRO A 1 133 ? -40.692 -12.360 37.910 1.00 56.34 133 PRO A C 1
ATOM 1048 O O . PRO A 1 133 ? -41.147 -12.488 39.042 1.00 56.34 133 PRO A O 1
ATOM 1051 N N . MET A 1 134 ? -40.932 -13.253 36.9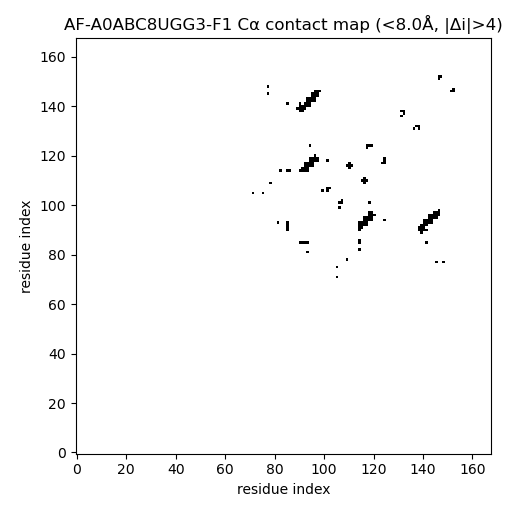38 1.00 56.50 134 MET A N 1
ATOM 1052 C CA . MET A 1 134 ? -41.695 -14.489 37.147 1.00 56.50 134 MET A CA 1
ATOM 1053 C C . MET A 1 134 ? -40.897 -15.553 37.910 1.00 56.50 134 MET A C 1
ATOM 1055 O O . MET A 1 134 ? -41.490 -16.408 38.560 1.00 56.50 134 MET A O 1
ATOM 1059 N N . ARG A 1 135 ? -39.561 -15.523 37.821 1.00 53.09 135 ARG A N 1
ATOM 1060 C CA . ARG A 1 135 ? -38.671 -16.481 38.493 1.00 53.09 135 ARG A CA 1
ATOM 1061 C C . ARG A 1 135 ? -38.246 -16.001 39.880 1.00 53.09 135 ARG A C 1
ATOM 1063 O O . ARG A 1 135 ? -38.047 -16.828 40.763 1.00 53.09 135 ARG A O 1
ATOM 1070 N N . ASN A 1 136 ? -38.096 -14.689 40.062 1.00 52.88 136 ASN A N 1
ATOM 1071 C CA . ASN A 1 136 ? -37.753 -14.076 41.338 1.00 52.88 136 ASN A CA 1
ATOM 1072 C C . ASN A 1 136 ? -38.311 -12.641 41.398 1.00 52.88 136 ASN A C 1
ATOM 1074 O O . ASN A 1 136 ? -37.917 -11.783 40.608 1.00 52.88 136 ASN A O 1
ATOM 1078 N N . SER A 1 137 ? -39.212 -12.349 42.341 1.00 51.59 137 SER A N 1
ATOM 1079 C CA . SER A 1 137 ? -39.873 -11.034 42.447 1.00 51.59 137 SER A CA 1
ATOM 1080 C C . SER A 1 137 ? -38.946 -9.906 42.930 1.00 51.59 137 SER A C 1
ATOM 1082 O O . SER A 1 137 ? -39.358 -8.751 42.963 1.00 51.59 137 SER A O 1
ATOM 1084 N N . GLN A 1 138 ? -37.708 -10.236 43.315 1.00 58.00 138 GLN A N 1
ATOM 1085 C CA . GLN A 1 138 ? -36.657 -9.299 43.734 1.00 58.00 138 GLN A CA 1
ATOM 1086 C C . GLN A 1 138 ? -35.464 -9.263 42.764 1.00 58.00 138 GLN A C 1
ATOM 1088 O O . GLN A 1 138 ? -34.367 -8.895 43.177 1.00 58.00 138 GLN A O 1
ATOM 1093 N N . ALA A 1 139 ? -35.651 -9.667 41.502 1.00 58.16 139 ALA A N 1
ATOM 1094 C CA . ALA A 1 139 ? -34.561 -9.698 40.532 1.00 58.16 139 ALA A CA 1
ATOM 1095 C C . ALA A 1 139 ? -33.866 -8.327 40.426 1.00 58.16 139 ALA A C 1
ATOM 1097 O O . ALA A 1 139 ? -34.511 -7.321 40.108 1.00 58.16 139 ALA A O 1
ATOM 1098 N N . LYS A 1 140 ? -32.558 -8.286 40.703 1.00 62.84 140 LYS A N 1
ATOM 1099 C CA . LYS A 1 140 ? -31.751 -7.063 40.615 1.00 62.84 140 LYS A CA 1
ATOM 1100 C C . LYS A 1 140 ? -31.100 -6.975 39.243 1.00 62.84 140 LYS A C 1
ATOM 1102 O O . LYS A 1 140 ? -30.274 -7.813 38.882 1.00 62.84 140 LYS A O 1
ATOM 1107 N N . ASP A 1 141 ? -31.473 -5.934 38.509 1.00 64.00 141 ASP A N 1
ATOM 1108 C CA . ASP A 1 141 ? -30.963 -5.617 37.178 1.00 64.00 141 ASP A CA 1
ATOM 1109 C C . ASP A 1 141 ? -29.909 -4.502 37.272 1.00 64.00 141 ASP A C 1
ATOM 1111 O O . ASP A 1 141 ? -30.151 -3.462 37.893 1.00 64.00 141 ASP A O 1
ATOM 1115 N N . LEU A 1 142 ? -28.739 -4.724 36.669 1.00 64.06 142 LEU A N 1
ATOM 1116 C CA . LEU A 1 142 ? -27.682 -3.724 36.551 1.00 64.06 142 LEU A CA 1
ATOM 1117 C C . LEU A 1 142 ? -27.565 -3.278 35.090 1.00 64.06 142 LEU A C 1
ATOM 1119 O O . LEU A 1 142 ? -27.012 -3.992 34.255 1.00 64.06 142 LEU A O 1
ATOM 1123 N N . SER A 1 143 ? -28.044 -2.071 34.788 1.00 66.44 143 SER A N 1
ATOM 1124 C CA . SER A 1 143 ? -27.872 -1.446 33.473 1.00 66.44 143 SER A CA 1
ATOM 1125 C C . SER A 1 143 ? -26.629 -0.565 33.459 1.00 66.44 143 SER A C 1
ATOM 1127 O O . SER A 1 143 ? -26.519 0.363 34.256 1.00 66.44 143 SER A O 1
ATOM 1129 N N . VAL A 1 144 ? -25.735 -0.810 32.506 1.00 63.97 144 VAL A N 1
ATOM 1130 C CA . VAL A 1 144 ? -24.485 -0.071 32.323 1.00 63.97 144 VAL A CA 1
ATOM 1131 C C . VAL A 1 144 ? -24.327 0.326 30.864 1.00 63.97 144 VAL A C 1
ATOM 1133 O O . VAL A 1 144 ? -24.540 -0.491 29.967 1.00 63.97 144 VAL A O 1
ATOM 1136 N N . ASP A 1 145 ? -23.941 1.574 30.623 1.00 64.19 145 ASP A N 1
ATOM 1137 C CA . ASP A 1 145 ? -23.424 1.999 29.326 1.00 64.19 145 ASP A CA 1
ATOM 1138 C C . ASP A 1 145 ? -21.901 1.836 29.313 1.00 64.19 145 ASP A C 1
ATOM 1140 O O . ASP A 1 145 ? -21.211 2.347 30.194 1.00 64.19 145 ASP A O 1
ATOM 1144 N N . ILE A 1 146 ? -21.369 1.064 28.362 1.00 60.91 146 ILE A N 1
ATOM 1145 C CA . ILE A 1 146 ? -19.918 0.855 28.279 1.00 60.91 146 ILE A CA 1
ATOM 1146 C C . ILE A 1 146 ? -19.214 2.142 27.824 1.00 60.91 146 ILE A C 1
ATOM 1148 O O . ILE A 1 146 ? -18.082 2.376 28.241 1.00 60.91 146 ILE A O 1
ATOM 1152 N N . MET A 1 147 ? -19.879 3.002 27.042 1.00 56.84 147 MET A N 1
ATOM 1153 C CA . MET A 1 147 ? -19.283 4.263 26.578 1.00 56.84 147 MET A CA 1
ATOM 1154 C C . MET A 1 147 ? -19.068 5.243 27.741 1.00 56.84 147 MET A C 1
ATOM 1156 O O . MET A 1 147 ? -18.021 5.882 27.812 1.00 56.84 147 MET A O 1
ATOM 1160 N N . ASP A 1 148 ? -19.983 5.265 28.717 1.00 62.84 148 ASP A N 1
ATOM 1161 C CA . ASP A 1 148 ? -19.837 6.057 29.948 1.00 62.84 148 ASP A CA 1
ATOM 1162 C C . ASP A 1 148 ? -18.641 5.591 30.803 1.00 62.84 148 ASP A C 1
ATOM 1164 O O . ASP A 1 148 ? -18.025 6.391 31.507 1.00 62.84 148 ASP A O 1
ATOM 1168 N N . LEU A 1 149 ? -18.294 4.298 30.744 1.00 61.41 149 LEU A N 1
ATOM 1169 C CA . LEU A 1 149 ? -17.154 3.721 31.471 1.00 61.41 149 LEU A CA 1
ATOM 1170 C C . LEU A 1 149 ? -15.815 3.907 30.751 1.00 61.41 149 LEU A C 1
ATOM 1172 O O . LEU A 1 149 ? -14.783 3.965 31.416 1.00 61.41 149 LEU A O 1
ATOM 1176 N N . LEU A 1 150 ? -15.831 3.997 29.419 1.00 55.69 150 LEU A N 1
ATOM 1177 C CA . LEU A 1 150 ? -14.652 4.285 28.595 1.00 55.69 150 LEU A CA 1
ATOM 1178 C C . LEU A 1 150 ? -14.284 5.780 28.593 1.00 55.69 150 LEU A C 1
ATOM 1180 O O . LEU A 1 150 ? -13.216 6.145 28.118 1.00 55.69 150 LEU A O 1
ATOM 1184 N N . GLY A 1 151 ? -15.136 6.651 29.148 1.00 50.59 151 GLY A N 1
ATOM 1185 C CA . GLY A 1 151 ? -14.837 8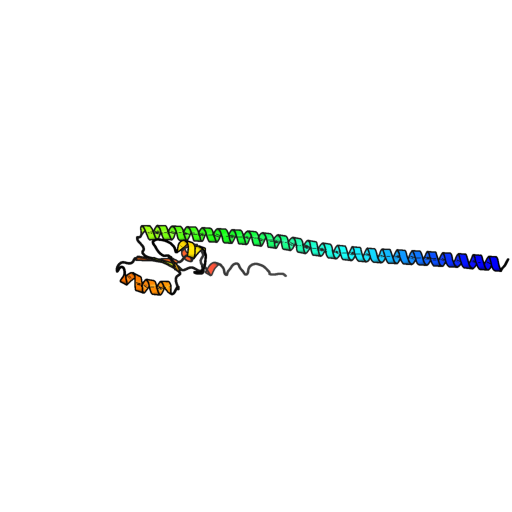.075 29.321 1.00 50.59 151 GLY A CA 1
ATOM 1186 C C . GLY A 1 151 ? -14.833 8.902 28.029 1.00 50.59 151 GLY A C 1
ATOM 1187 O O . GLY A 1 151 ? -14.428 10.065 28.061 1.00 50.59 151 GLY A O 1
ATOM 1188 N N . GLU A 1 152 ? -15.298 8.352 26.905 1.00 47.34 152 GLU A N 1
ATOM 1189 C CA . GLU A 1 152 ? -15.389 9.082 25.640 1.00 47.34 152 GLU A CA 1
ATOM 1190 C C . GLU A 1 152 ? -16.808 9.614 25.418 1.00 47.34 152 GLU A C 1
ATOM 1192 O O . GLU A 1 152 ? -17.725 8.879 25.057 1.00 47.34 152 GLU A O 1
ATOM 1197 N N . ASP A 1 153 ? -16.971 10.927 25.595 1.00 44.66 153 ASP A N 1
ATOM 1198 C CA . ASP A 1 153 ? -18.123 11.661 25.075 1.00 44.66 153 ASP A CA 1
ATOM 1199 C C . ASP A 1 153 ? -18.107 11.570 23.533 1.00 44.66 153 ASP A C 1
ATOM 1201 O O . ASP A 1 153 ? -17.181 12.102 22.903 1.00 44.66 153 ASP A O 1
ATOM 1205 N N . PRO A 1 154 ? -19.092 10.909 22.894 1.00 45.84 154 PRO A N 1
ATOM 1206 C CA . PRO A 1 154 ? -19.108 10.712 21.445 1.00 45.84 154 PRO A CA 1
ATOM 1207 C C . PRO A 1 154 ? -19.167 12.033 20.660 1.00 45.84 154 PRO A C 1
ATOM 1209 O O . PRO A 1 154 ? -18.785 12.057 19.492 1.00 45.84 154 PRO A O 1
ATOM 1212 N N . ASN A 1 155 ? -19.558 13.144 21.299 1.00 45.47 155 ASN A N 1
ATOM 1213 C CA . ASN A 1 155 ? -19.612 14.465 20.667 1.00 45.47 155 ASN A CA 1
ATOM 1214 C C . ASN A 1 155 ? -18.245 15.160 20.531 1.00 45.47 155 ASN A C 1
ATOM 1216 O O . ASN A 1 155 ? -18.155 16.185 19.864 1.00 45.47 155 ASN A O 1
ATOM 1220 N N . LYS A 1 156 ? -17.161 14.630 21.120 1.00 45.09 156 LYS A N 1
ATOM 1221 C CA . LYS A 1 156 ? -15.813 15.224 20.993 1.00 45.09 156 LYS A CA 1
ATOM 1222 C C . LYS A 1 156 ? -15.007 14.726 19.788 1.00 45.09 156 LYS A C 1
ATOM 1224 O O . LYS A 1 156 ? -13.916 15.236 19.544 1.00 45.09 156 LYS A O 1
ATOM 1229 N N . ARG A 1 157 ? -15.509 13.751 19.018 1.00 46.03 157 ARG A N 1
ATOM 1230 C CA . ARG A 1 157 ? -14.806 13.228 17.827 1.00 46.03 157 ARG A CA 1
ATOM 1231 C C . ARG A 1 157 ? -15.009 14.067 16.558 1.00 46.03 157 ARG A C 1
ATOM 1233 O O . ARG A 1 157 ? -14.209 13.927 15.637 1.00 46.03 157 ARG A O 1
ATOM 1240 N N . GLU A 1 158 ? -16.005 14.955 16.495 1.00 39.50 158 GLU A N 1
ATOM 1241 C CA . GLU A 1 158 ? -16.277 15.736 15.273 1.00 39.50 158 GLU A CA 1
ATOM 1242 C C . GLU A 1 158 ? -15.374 16.972 15.085 1.00 39.50 158 GLU A C 1
ATOM 1244 O O . GLU A 1 158 ? -15.224 17.436 13.956 1.00 39.50 158 GLU A O 1
ATOM 1249 N N . GLU A 1 159 ? -14.681 17.465 16.119 1.00 35.69 159 GLU A N 1
ATOM 1250 C CA . GLU A 1 159 ? -13.825 18.661 15.975 1.00 35.69 159 GLU A CA 1
ATOM 1251 C C . GLU A 1 159 ? -12.409 18.384 15.435 1.00 35.69 159 GLU A C 1
ATOM 1253 O O . GLU A 1 159 ? -11.746 19.312 14.976 1.00 35.69 159 GLU A O 1
ATOM 1258 N N . ASN A 1 160 ? -11.946 17.128 15.386 1.00 35.81 160 ASN A N 1
ATOM 1259 C CA . ASN A 1 160 ? -10.567 16.813 14.970 1.00 35.81 160 ASN A CA 1
ATOM 1260 C C . ASN A 1 160 ? -10.416 16.217 13.558 1.00 35.81 160 ASN A C 1
ATOM 1262 O O . ASN A 1 160 ? -9.309 15.841 13.179 1.00 35.81 160 ASN A O 1
ATOM 1266 N N . VAL A 1 161 ? -11.477 16.169 12.740 1.00 41.47 161 VAL A N 1
ATOM 1267 C CA . VAL A 1 161 ? -11.404 15.616 11.364 1.00 41.47 161 VAL A CA 1
ATOM 1268 C C . VAL A 1 161 ? -11.334 16.705 10.272 1.00 41.47 161 VAL A C 1
ATOM 1270 O O . VAL A 1 161 ? -11.157 16.388 9.103 1.00 41.47 161 VAL A O 1
ATOM 1273 N N . HIS A 1 162 ? -11.398 17.998 10.618 1.00 37.22 162 HIS A N 1
ATOM 1274 C CA . HIS A 1 162 ? -11.326 19.107 9.638 1.00 37.22 162 HIS A CA 1
ATOM 1275 C C . HIS A 1 162 ? -10.064 19.991 9.736 1.00 37.22 162 HIS A C 1
A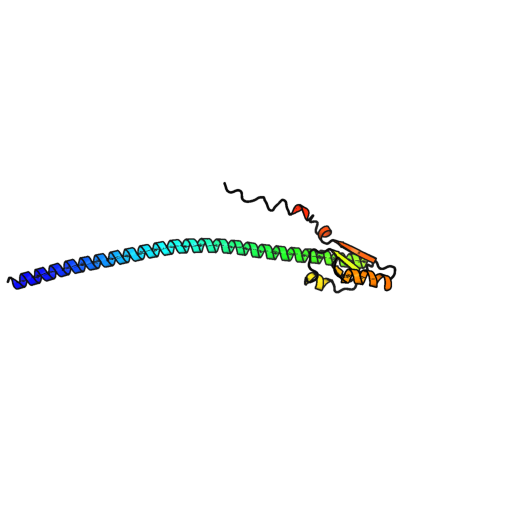TOM 1277 O O . HIS A 1 162 ? -9.986 21.040 9.100 1.00 37.22 162 HIS A O 1
ATOM 1283 N N . GLY A 1 163 ? -9.040 19.571 10.483 1.00 34.22 163 GLY A N 1
ATOM 1284 C CA . GLY A 1 163 ? -7.810 20.342 10.695 1.00 34.22 163 GLY A CA 1
ATOM 1285 C C . GLY A 1 163 ? -6.600 19.847 9.902 1.00 34.22 163 GLY A C 1
ATOM 1286 O O . GLY A 1 163 ? -5.570 19.564 10.502 1.00 34.22 163 GLY A O 1
ATOM 1287 N N . GLY A 1 164 ? -6.683 19.709 8.577 1.00 38.81 164 GLY A N 1
ATOM 1288 C CA . GLY A 1 164 ? -5.500 19.337 7.793 1.00 38.81 164 GLY A CA 1
ATOM 1289 C C . GLY A 1 164 ? -5.744 19.257 6.295 1.00 38.81 164 GLY A C 1
ATOM 1290 O O . GLY A 1 164 ? -6.088 18.196 5.788 1.00 38.81 164 GLY A O 1
ATOM 1291 N N . GLY A 1 165 ? -5.534 20.366 5.578 1.00 32.34 165 GLY A N 1
ATOM 1292 C CA . GLY A 1 165 ? -5.479 20.332 4.113 1.00 32.34 165 GLY A CA 1
ATOM 1293 C C . GLY A 1 165 ? -5.954 21.588 3.389 1.00 32.34 165 GLY A C 1
ATOM 1294 O O . GLY A 1 165 ? -6.702 21.477 2.425 1.00 32.34 165 GLY A O 1
ATOM 1295 N N . GLY A 1 166 ? -5.531 22.778 3.821 1.00 26.58 166 GLY A N 1
ATOM 1296 C CA . GLY A 1 166 ? -5.585 23.976 2.981 1.00 26.58 166 GLY A CA 1
ATOM 1297 C C . GLY A 1 166 ? -4.272 24.123 2.220 1.00 26.58 166 GLY A C 1
ATOM 1298 O O . GLY A 1 166 ? -3.340 24.729 2.737 1.00 26.58 166 GLY A O 1
ATOM 1299 N N . LEU A 1 167 ? -4.187 23.528 1.029 1.00 38.44 167 LEU A N 1
ATOM 1300 C CA . LEU A 1 167 ? -3.157 23.852 0.040 1.00 38.44 167 LEU A CA 1
ATOM 1301 C C . LEU A 1 167 ? -3.534 25.183 -0.623 1.00 38.44 167 LEU A C 1
ATOM 1303 O O . LEU A 1 167 ? -4.521 25.248 -1.358 1.00 38.44 167 LEU A O 1
ATOM 1307 N N . ALA A 1 168 ? -2.738 26.214 -0.358 1.00 37.03 168 ALA A N 1
ATOM 1308 C CA . ALA A 1 168 ? -2.553 27.390 -1.200 1.00 37.03 168 ALA A CA 1
ATOM 1309 C C . ALA A 1 168 ? -1.050 27.667 -1.288 1.00 37.03 168 ALA A C 1
ATOM 1311 O O . ALA A 1 168 ? -0.379 27.526 -0.239 1.00 37.03 168 ALA A O 1
#

Mean predicted aligned error: 16.44 Å

pLDDT: mean 70.94, std 17.93, range [26.58, 96.38]